Protein AF-A0ABD6HUJ4-F1 (afdb_monomer_lite)

Organism: Serratia marcescens (NCBI:txid615)

Foldseek 3Di:
DDPPDDPPPDPLFKWWWKWFWDFPVDPPDDTDIDIDIDSDPVVVCVVCVVTTDTDTDDIGGPVPCPPPPPPDDDDDPDDPDDPDDD

Structure (mmCIF, N/CA/C/O backbone):
data_AF-A0ABD6HUJ4-F1
#
_entry.id   AF-A0ABD6HUJ4-F1
#
loop_
_atom_site.group_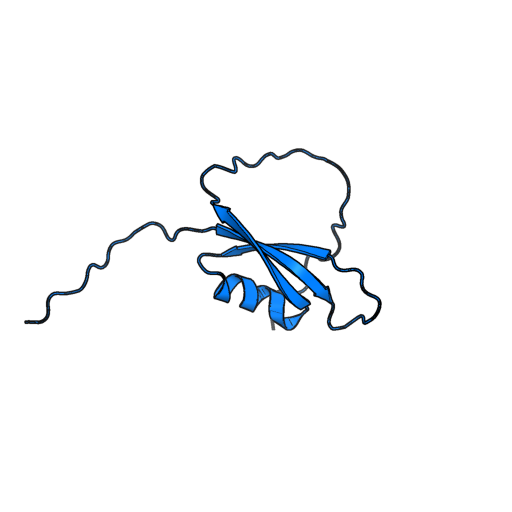PDB
_atom_site.id
_atom_site.type_symbol
_atom_site.label_atom_id
_atom_site.label_alt_id
_atom_site.label_comp_id
_atom_site.label_asym_id
_atom_site.label_entity_id
_atom_site.label_seq_id
_atom_site.pdbx_PDB_ins_code
_atom_site.Cartn_x
_atom_site.Cartn_y
_atom_site.Cartn_z
_atom_site.occupancy
_atom_site.B_iso_or_equiv
_atom_site.auth_seq_id
_atom_site.auth_comp_id
_atom_site.auth_asym_id
_atom_site.auth_atom_id
_atom_site.pdbx_PDB_model_num
ATOM 1 N N . MET A 1 1 ? 40.197 -11.119 -13.414 1.00 40.91 1 MET A N 1
ATOM 2 C CA . MET A 1 1 ? 39.488 -9.962 -13.998 1.00 40.91 1 MET A CA 1
ATOM 3 C C . MET A 1 1 ? 38.003 -10.265 -13.914 1.00 40.91 1 MET A C 1
ATOM 5 O O . MET A 1 1 ? 37.561 -11.175 -14.597 1.00 40.91 1 MET A O 1
ATOM 9 N N . ALA A 1 2 ? 37.268 -9.633 -13.000 1.00 43.75 2 ALA A N 1
ATOM 10 C CA . ALA A 1 2 ? 35.818 -9.796 -12.925 1.00 43.75 2 ALA A CA 1
ATOM 11 C C . ALA A 1 2 ? 35.195 -8.719 -13.816 1.00 43.75 2 ALA A C 1
ATOM 13 O O . ALA A 1 2 ? 35.432 -7.534 -13.589 1.00 43.75 2 ALA A O 1
ATOM 14 N N . CYS A 1 3 ? 34.494 -9.134 -14.871 1.00 48.53 3 CYS A N 1
ATOM 15 C CA . CYS A 1 3 ? 33.774 -8.225 -15.751 1.00 48.53 3 CYS A CA 1
ATOM 16 C C . CYS A 1 3 ? 32.743 -7.453 -14.926 1.00 48.53 3 CYS A C 1
ATOM 18 O O . CYS A 1 3 ? 31.885 -8.053 -14.281 1.00 48.53 3 CYS A O 1
ATOM 20 N N . SER A 1 4 ? 32.864 -6.129 -14.933 1.00 59.88 4 SER A N 1
ATOM 21 C CA . SER A 1 4 ? 31.911 -5.208 -14.332 1.00 59.88 4 SER A CA 1
ATOM 22 C C . SER A 1 4 ? 30.534 -5.470 -14.928 1.00 59.88 4 SER A C 1
ATOM 24 O O . SER A 1 4 ? 30.324 -5.249 -16.118 1.00 59.88 4 SER A O 1
ATOM 26 N N . HIS A 1 5 ? 29.615 -5.987 -14.115 1.00 57.09 5 HIS A N 1
ATOM 27 C CA . HIS A 1 5 ? 28.221 -6.117 -14.502 1.00 57.09 5 HIS A CA 1
ATOM 28 C C . HIS A 1 5 ? 27.669 -4.722 -14.786 1.00 57.09 5 HIS A C 1
ATOM 30 O O . HIS A 1 5 ? 27.620 -3.879 -13.895 1.00 57.09 5 HIS A O 1
ATOM 36 N N . ASP A 1 6 ? 27.338 -4.505 -16.054 1.00 50.09 6 ASP A N 1
ATOM 37 C CA . ASP A 1 6 ? 26.560 -3.418 -16.634 1.00 50.09 6 ASP A CA 1
ATOM 38 C C . ASP A 1 6 ? 25.953 -2.430 -15.622 1.00 50.09 6 ASP A C 1
ATOM 40 O O . ASP A 1 6 ? 24.869 -2.649 -15.079 1.00 50.09 6 ASP A O 1
ATOM 44 N N . THR A 1 7 ? 26.586 -1.265 -15.454 1.00 52.00 7 THR A N 1
ATOM 45 C CA . THR A 1 7 ? 25.918 -0.063 -14.930 1.00 52.00 7 THR A CA 1
ATOM 46 C C . THR A 1 7 ? 25.001 0.490 -16.021 1.00 52.00 7 THR A C 1
ATOM 48 O O . THR A 1 7 ? 25.188 1.599 -16.519 1.00 52.00 7 THR A O 1
ATOM 51 N N . GLN A 1 8 ? 24.042 -0.312 -16.489 1.00 46.81 8 GLN A N 1
ATOM 52 C CA . GLN A 1 8 ? 23.084 0.159 -17.471 1.00 46.81 8 GLN A CA 1
ATOM 53 C C . GLN A 1 8 ? 22.126 1.116 -16.761 1.00 46.81 8 GLN A C 1
ATOM 55 O O . GLN A 1 8 ? 21.250 0.687 -16.011 1.00 46.81 8 GLN A O 1
ATOM 60 N N . THR A 1 9 ? 22.284 2.410 -17.035 1.00 48.75 9 THR A N 1
ATOM 61 C CA . THR A 1 9 ? 21.321 3.495 -16.798 1.00 48.75 9 THR A CA 1
ATOM 62 C C . THR A 1 9 ? 20.037 3.211 -17.584 1.00 48.75 9 THR A C 1
ATOM 64 O O . THR A 1 9 ? 19.681 3.895 -18.541 1.00 48.75 9 THR A O 1
ATOM 67 N N . ARG A 1 10 ? 19.317 2.143 -17.231 1.00 53.88 10 ARG A N 1
ATOM 68 C CA . ARG A 1 10 ? 17.903 2.050 -17.580 1.00 53.88 10 ARG A CA 1
ATOM 69 C C . ARG A 1 10 ? 17.213 3.148 -16.774 1.00 53.88 10 ARG A C 1
ATOM 71 O O . ARG A 1 10 ? 17.478 3.225 -15.576 1.00 53.88 10 ARG A O 1
ATOM 78 N N . PRO A 1 11 ? 16.358 3.985 -17.389 1.00 57.56 11 PRO A N 1
ATOM 79 C CA . PRO A 1 11 ? 15.521 4.886 -16.611 1.00 57.56 11 PRO A CA 1
ATOM 80 C C . PRO A 1 11 ? 14.816 4.036 -15.556 1.00 57.56 11 PRO A C 1
ATOM 82 O O . PRO A 1 11 ? 14.259 2.983 -15.897 1.00 57.56 11 PRO A O 1
ATOM 85 N N . GLU A 1 12 ? 14.931 4.429 -14.288 1.00 67.06 12 GLU A N 1
ATOM 86 C CA . GLU A 1 12 ? 14.268 3.732 -13.193 1.00 67.06 12 GLU A CA 1
ATOM 87 C C . GLU A 1 12 ? 12.786 3.652 -13.553 1.00 67.06 12 GLU A C 1
ATOM 89 O O . GLU A 1 12 ? 12.098 4.667 -13.657 1.00 67.06 12 GLU A O 1
ATOM 94 N N . LYS A 1 13 ? 12.312 2.446 -13.886 1.00 75.81 13 LYS A N 1
ATOM 95 C CA . LYS A 1 13 ? 10.933 2.255 -14.324 1.00 75.81 13 LYS A CA 1
ATOM 96 C C . LYS A 1 13 ? 10.043 2.533 -13.127 1.00 75.81 13 LYS A C 1
ATOM 98 O O . LYS A 1 13 ? 9.935 1.696 -12.234 1.00 75.81 13 LYS A O 1
ATOM 103 N N . THR A 1 14 ? 9.420 3.698 -13.120 1.00 83.12 14 THR A N 1
ATOM 104 C CA . THR A 1 14 ? 8.434 4.068 -12.120 1.00 83.12 14 THR A CA 1
ATOM 105 C C . THR A 1 14 ? 7.087 3.453 -12.486 1.00 83.12 14 THR A C 1
ATOM 107 O O . THR A 1 14 ? 6.670 3.413 -13.649 1.00 83.12 14 THR A O 1
ATOM 110 N N . TYR A 1 15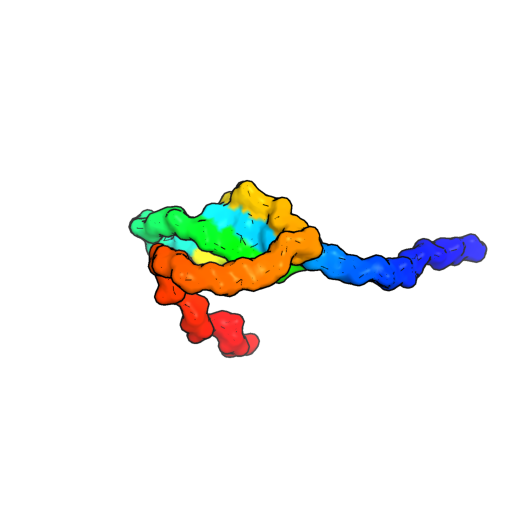 ? 6.399 2.941 -11.472 1.00 89.31 15 TYR A N 1
ATOM 111 C CA . TYR A 1 15 ? 5.059 2.384 -11.590 1.00 89.31 15 TYR A CA 1
ATOM 112 C C . TYR A 1 15 ? 4.141 3.077 -10.593 1.00 89.31 15 TYR A C 1
ATOM 114 O O . TYR A 1 15 ? 4.576 3.487 -9.516 1.00 89.31 15 TYR A O 1
ATOM 122 N N . LEU A 1 16 ? 2.857 3.142 -10.931 1.00 91.88 16 LEU A N 1
ATOM 123 C CA . LEU A 1 16 ? 1.819 3.508 -9.984 1.00 91.88 16 LEU A CA 1
ATOM 124 C C . LEU A 1 16 ? 1.332 2.230 -9.293 1.00 91.88 16 LEU A C 1
ATOM 126 O O . LEU A 1 16 ? 0.719 1.351 -9.908 1.00 91.88 16 LEU A O 1
ATOM 130 N N . TRP A 1 17 ? 1.638 2.117 -8.010 1.00 92.25 17 TRP A N 1
ATOM 131 C CA . TRP A 1 17 ? 1.240 1.005 -7.159 1.00 92.25 17 TRP A CA 1
ATOM 132 C C . TRP A 1 17 ? -0.058 1.347 -6.461 1.00 92.25 17 TRP A C 1
ATOM 134 O O . TRP A 1 17 ? -0.137 2.352 -5.758 1.00 92.25 17 TRP A O 1
ATOM 144 N N . ARG A 1 18 ? -1.071 0.503 -6.642 1.00 94.75 18 ARG A N 1
ATOM 145 C CA . ARG A 1 18 ? -2.386 0.691 -6.039 1.00 94.75 18 ARG A CA 1
ATOM 146 C C . ARG A 1 18 ? -2.608 -0.328 -4.936 1.00 94.75 18 ARG A C 1
ATOM 148 O O . ARG A 1 18 ? -2.378 -1.520 -5.142 1.00 94.75 18 ARG A O 1
ATOM 155 N N . PHE A 1 19 ? -3.103 0.134 -3.799 1.00 94.12 19 PHE A N 1
ATOM 156 C CA . PHE A 1 19 ? -3.418 -0.677 -2.632 1.00 94.12 19 PHE A CA 1
ATOM 157 C C . PHE A 1 19 ? -4.860 -0.438 -2.201 1.00 94.12 19 PHE A C 1
ATOM 159 O O . PHE A 1 19 ? -5.377 0.675 -2.313 1.00 94.12 19 PHE A O 1
ATOM 166 N N . ILE A 1 20 ? -5.489 -1.485 -1.679 1.00 95.31 20 ILE A N 1
ATOM 167 C CA . ILE A 1 20 ? -6.582 -1.318 -0.726 1.00 95.31 20 ILE A CA 1
ATOM 168 C C . ILE A 1 20 ? -5.935 -1.164 0.647 1.00 95.31 20 ILE A C 1
ATOM 170 O O . ILE A 1 20 ? -5.094 -1.979 1.037 1.00 95.31 20 ILE A O 1
ATOM 174 N N . ALA A 1 21 ? -6.285 -0.091 1.334 1.00 93.69 21 ALA A N 1
ATOM 175 C CA . ALA A 1 21 ? -5.705 0.322 2.592 1.00 93.69 21 ALA A CA 1
ATOM 176 C C . ALA A 1 21 ? -6.795 0.388 3.664 1.00 93.69 21 ALA A C 1
ATOM 178 O O . ALA A 1 21 ? -7.898 0.864 3.414 1.00 93.69 21 ALA A O 1
ATOM 179 N N . LEU A 1 22 ? -6.471 -0.104 4.852 1.00 92.94 22 LEU A N 1
ATOM 180 C CA . LEU A 1 22 ? -7.290 0.011 6.056 1.00 92.94 22 LEU A CA 1
ATOM 181 C C . LEU A 1 22 ? -6.498 0.792 7.093 1.00 92.94 22 LEU A C 1
ATOM 183 O O . LEU A 1 22 ? -5.321 0.493 7.306 1.00 92.94 22 LEU A O 1
ATOM 187 N N . GLU A 1 23 ? -7.099 1.800 7.710 1.00 90.38 23 GLU A N 1
ATOM 188 C CA . GLU A 1 23 ? -6.387 2.645 8.663 1.00 90.38 23 GLU A CA 1
ATOM 189 C C . GLU A 1 23 ? -6.140 1.883 9.968 1.00 90.38 23 GLU A C 1
ATOM 191 O O . GLU A 1 23 ? -7.041 1.262 10.526 1.00 90.38 23 GLU A O 1
ATOM 196 N N . ARG A 1 24 ? -4.898 1.904 10.467 1.00 88.06 24 ARG A N 1
ATOM 197 C CA . ARG A 1 24 ? -4.550 1.192 11.711 1.00 88.06 24 ARG A CA 1
ATOM 198 C C . ARG A 1 24 ? -5.124 1.866 12.951 1.00 88.06 24 ARG A C 1
ATOM 200 O O . ARG A 1 24 ? -5.385 1.197 13.945 1.00 88.06 24 ARG A O 1
ATOM 207 N N . SER A 1 25 ? -5.256 3.186 12.894 1.00 88.44 25 SER A N 1
ATOM 208 C CA . SER A 1 25 ? -5.698 4.017 14.011 1.00 88.44 25 SER A CA 1
ATOM 209 C C . SER A 1 25 ? -7.208 3.948 14.229 1.00 88.44 25 SER A C 1
ATOM 211 O O . SER A 1 25 ? -7.663 4.138 15.354 1.00 88.44 25 SER A O 1
ATOM 213 N N . ASP A 1 26 ? -7.980 3.657 13.178 1.00 87.75 26 ASP A N 1
ATOM 214 C CA . ASP A 1 26 ? -9.438 3.604 13.228 1.00 87.75 26 ASP A CA 1
ATOM 215 C C . ASP A 1 26 ? -9.966 2.228 12.803 1.00 87.75 26 ASP A C 1
ATOM 217 O O . ASP A 1 26 ? -10.002 1.865 11.627 1.00 87.75 26 ASP A O 1
ATOM 221 N N . LEU A 1 27 ? -10.439 1.476 13.796 1.00 81.38 27 LEU A N 1
ATOM 222 C CA . LEU A 1 27 ? -11.024 0.142 13.638 1.00 81.38 27 LEU A CA 1
ATOM 223 C C . LEU A 1 27 ? -12.365 0.146 12.890 1.00 81.38 27 LEU A C 1
ATOM 225 O O . LEU A 1 27 ? -12.819 -0.917 12.468 1.00 81.38 27 LEU A O 1
ATOM 229 N N . LYS A 1 28 ? -13.017 1.306 12.753 1.00 87.44 28 LYS A N 1
ATOM 230 C CA . LYS A 1 28 ? -14.256 1.468 11.980 1.00 87.44 28 LYS A CA 1
ATOM 231 C C . LYS A 1 28 ? -14.012 2.117 10.619 1.00 87.44 28 LYS A C 1
ATOM 233 O O . LYS A 1 28 ? -14.984 2.398 9.919 1.00 87.44 28 LYS A O 1
ATOM 238 N N . SER A 1 29 ? -12.750 2.338 10.245 1.00 86.94 29 SER A N 1
ATOM 239 C CA . SER A 1 29 ? -12.421 2.919 8.949 1.00 86.94 29 SER A CA 1
ATOM 240 C C . SER A 1 29 ? -12.874 2.006 7.815 1.00 86.94 29 SER A C 1
ATOM 242 O O . SER A 1 29 ? -12.683 0.786 7.826 1.00 86.94 29 SER A O 1
ATOM 244 N N . GLU A 1 30 ? -13.496 2.615 6.813 1.00 89.44 30 GLU A N 1
ATOM 245 C CA . GLU A 1 30 ? -13.822 1.917 5.580 1.00 89.44 30 GLU A CA 1
ATOM 246 C C . GLU A 1 30 ? -12.534 1.666 4.780 1.00 89.44 30 GLU A C 1
ATOM 248 O O . GLU A 1 30 ? -11.661 2.541 4.732 1.00 89.44 30 GLU A O 1
ATOM 253 N N . PRO A 1 31 ? -12.400 0.501 4.118 1.00 89.69 31 PRO A N 1
ATOM 254 C CA . PRO A 1 31 ? -11.284 0.264 3.218 1.00 89.69 31 PRO A CA 1
ATOM 255 C C . PRO A 1 31 ? -11.238 1.344 2.136 1.00 89.69 31 PRO A C 1
ATOM 257 O O . PRO A 1 31 ? -12.205 1.545 1.402 1.00 89.69 31 PRO A O 1
ATOM 260 N N . CYS A 1 32 ? -10.096 2.006 2.000 1.00 88.00 32 CYS A N 1
ATOM 261 C CA . CYS A 1 32 ? -9.879 3.037 0.997 1.00 88.00 32 CYS A CA 1
ATOM 262 C C . CYS A 1 32 ? -8.878 2.566 -0.058 1.00 88.00 32 CYS A C 1
ATOM 264 O O . CYS A 1 32 ? -8.154 1.582 0.115 1.00 88.00 32 CYS A O 1
ATOM 266 N N . ARG A 1 33 ? -8.846 3.250 -1.202 1.00 92.75 33 ARG A N 1
ATOM 267 C CA . ARG A 1 33 ? -7.944 2.904 -2.301 1.00 92.75 33 ARG A CA 1
ATOM 268 C C . ARG A 1 33 ? -6.854 3.958 -2.430 1.00 92.75 33 ARG A C 1
ATOM 270 O O . ARG A 1 33 ? -7.134 5.088 -2.812 1.00 92.75 33 ARG A O 1
ATOM 277 N N . LEU A 1 34 ? -5.611 3.561 -2.182 1.00 92.00 34 LEU A N 1
ATOM 278 C CA . LEU A 1 34 ? -4.444 4.441 -2.248 1.00 92.00 34 LEU A CA 1
ATOM 279 C C . LEU A 1 34 ? -3.573 4.089 -3.449 1.00 92.00 34 LEU A C 1
ATOM 281 O O . LEU A 1 34 ? -3.429 2.917 -3.794 1.00 92.00 34 LEU A O 1
ATOM 285 N N . SER A 1 35 ? -2.981 5.103 -4.069 1.00 90.81 35 SER A N 1
ATOM 286 C CA . SER A 1 35 ? -2.018 4.943 -5.155 1.00 90.81 35 SER A CA 1
ATOM 287 C C . SER A 1 35 ? -0.734 5.686 -4.808 1.00 90.81 35 SER A C 1
ATOM 289 O O . SER A 1 35 ? -0.797 6.803 -4.303 1.00 90.81 35 SER A O 1
ATOM 291 N N . VAL A 1 36 ? 0.420 5.089 -5.089 1.00 91.00 36 VAL A N 1
ATOM 292 C CA . VAL A 1 36 ? 1.729 5.714 -4.871 1.00 91.00 36 VAL A CA 1
ATOM 293 C C . VAL A 1 36 ? 2.667 5.378 -6.019 1.00 91.00 36 VAL A C 1
ATOM 295 O O . VAL A 1 36 ? 2.673 4.259 -6.532 1.00 91.00 36 VAL A O 1
ATOM 298 N N . GLU A 1 37 ? 3.453 6.357 -6.439 1.00 91.25 37 GLU A N 1
ATOM 299 C CA . GLU A 1 37 ? 4.480 6.160 -7.452 1.00 91.25 37 GLU A CA 1
ATOM 300 C C . GLU A 1 37 ? 5.750 5.630 -6.789 1.00 91.25 37 GLU A C 1
ATOM 302 O O . GLU A 1 37 ? 6.253 6.215 -5.832 1.00 91.25 37 GLU A O 1
ATOM 307 N N . ALA A 1 38 ? 6.256 4.500 -7.274 1.00 89.19 38 ALA A N 1
ATOM 308 C CA . ALA A 1 38 ? 7.522 3.943 -6.812 1.00 89.19 38 ALA A CA 1
ATOM 309 C C . ALA A 1 38 ? 8.142 3.040 -7.879 1.00 89.19 38 ALA A C 1
ATOM 311 O O . ALA A 1 38 ? 7.437 2.457 -8.713 1.00 89.19 38 ALA A O 1
ATOM 312 N N . ALA A 1 39 ? 9.460 2.865 -7.824 1.00 89.00 39 ALA A N 1
ATOM 313 C CA . ALA A 1 39 ? 10.148 1.909 -8.686 1.00 89.00 39 ALA A CA 1
ATOM 314 C C . ALA A 1 39 ? 9.791 0.463 -8.301 1.00 89.00 39 ALA A C 1
ATOM 316 O O . ALA A 1 39 ? 9.622 -0.402 -9.165 1.00 89.00 39 ALA A O 1
ATOM 317 N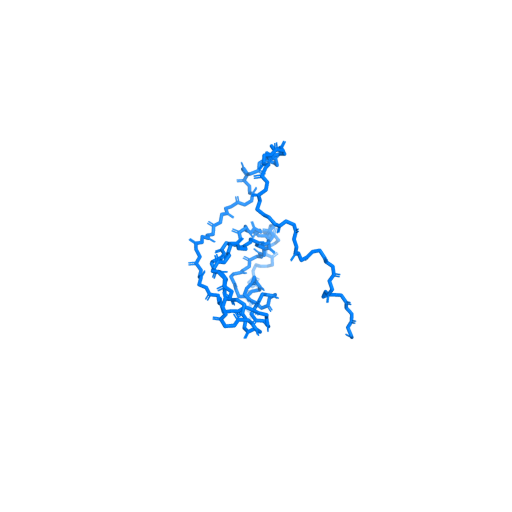 N . THR A 1 40 ? 9.602 0.202 -7.004 1.00 90.38 40 THR A N 1
ATOM 318 C CA . THR A 1 40 ? 9.285 -1.133 -6.484 1.00 90.38 40 THR A CA 1
ATOM 319 C C . THR A 1 40 ? 8.066 -1.152 -5.562 1.00 90.38 40 THR A C 1
ATOM 321 O O . THR A 1 40 ? 7.739 -0.174 -4.891 1.00 90.38 40 THR A O 1
ATOM 324 N N . GLU A 1 41 ? 7.421 -2.318 -5.456 1.00 92.62 41 GLU A N 1
ATOM 325 C CA . GLU A 1 41 ? 6.314 -2.543 -4.515 1.00 92.62 41 GLU A CA 1
ATOM 326 C C . GLU A 1 41 ? 6.752 -2.293 -3.069 1.00 92.62 41 GLU A C 1
ATOM 328 O O . GLU A 1 41 ? 5.992 -1.805 -2.237 1.00 92.62 41 GLU A O 1
ATOM 333 N N . ARG A 1 42 ? 8.000 -2.656 -2.757 1.00 93.06 42 ARG A N 1
ATOM 334 C CA . ARG A 1 42 ? 8.545 -2.584 -1.405 1.00 93.06 42 ARG A CA 1
ATOM 335 C C . ARG A 1 42 ? 8.699 -1.141 -0.943 1.00 93.06 42 ARG A C 1
ATOM 337 O O . ARG A 1 42 ? 8.389 -0.846 0.209 1.00 93.06 42 ARG A O 1
ATOM 344 N N . GLU A 1 43 ? 9.157 -0.258 -1.822 1.00 91.62 43 GLU A N 1
ATOM 345 C CA . GLU A 1 43 ? 9.229 1.183 -1.556 1.00 91.62 43 GLU A CA 1
ATOM 346 C C . GLU A 1 43 ? 7.833 1.776 -1.398 1.00 91.62 43 GLU A C 1
ATOM 348 O O . GLU A 1 43 ? 7.563 2.425 -0.390 1.00 91.62 43 GLU A O 1
ATOM 353 N N . ALA A 1 44 ? 6.923 1.456 -2.322 1.00 92.44 44 ALA A N 1
ATOM 354 C CA . ALA A 1 44 ? 5.523 1.860 -2.239 1.00 92.44 44 ALA A CA 1
ATOM 355 C C . ALA A 1 44 ? 4.881 1.451 -0.902 1.00 92.44 44 ALA A C 1
ATOM 357 O O . ALA A 1 44 ? 4.256 2.259 -0.213 1.00 92.44 44 ALA A O 1
ATOM 358 N N . ARG A 1 45 ? 5.098 0.200 -0.482 1.00 94.81 45 ARG A N 1
ATOM 359 C CA . ARG A 1 45 ? 4.617 -0.314 0.801 1.00 94.81 45 ARG A CA 1
ATOM 360 C C . ARG A 1 45 ? 5.284 0.389 1.978 1.00 94.81 45 ARG A C 1
ATOM 362 O O . ARG A 1 45 ? 4.596 0.677 2.947 1.00 94.81 45 ARG A O 1
ATOM 369 N N . ARG A 1 46 ? 6.587 0.677 1.923 1.00 93.94 46 ARG A N 1
ATOM 370 C CA . ARG A 1 46 ? 7.309 1.364 3.010 1.00 93.94 46 ARG A CA 1
ATOM 371 C C . ARG A 1 46 ? 6.728 2.751 3.300 1.00 93.94 46 ARG A C 1
ATOM 373 O O . ARG A 1 46 ? 6.695 3.131 4.464 1.00 93.94 46 ARG A O 1
ATOM 380 N N . ILE A 1 47 ? 6.251 3.459 2.278 1.00 91.62 47 ILE A N 1
ATOM 381 C CA . ILE A 1 47 ? 5.622 4.781 2.425 1.00 91.62 47 ILE A CA 1
ATOM 382 C C . ILE A 1 47 ? 4.290 4.680 3.188 1.00 91.62 47 ILE A C 1
ATOM 384 O O . ILE A 1 47 ? 4.017 5.491 4.067 1.00 91.62 47 ILE A O 1
ATOM 388 N N . LEU A 1 48 ? 3.467 3.673 2.878 1.00 91.69 48 LEU A N 1
ATOM 389 C CA . LEU A 1 48 ? 2.084 3.581 3.369 1.00 91.69 48 LEU A CA 1
ATOM 390 C C . LEU A 1 48 ? 1.905 2.678 4.609 1.00 91.69 48 LEU A C 1
ATOM 392 O O . LEU A 1 48 ? 0.977 2.871 5.394 1.00 91.69 48 LEU A O 1
ATOM 396 N N . ALA A 1 49 ? 2.781 1.688 4.808 1.00 92.38 49 ALA A N 1
ATOM 397 C CA . ALA A 1 49 ? 2.682 0.694 5.882 1.00 92.38 49 ALA A CA 1
ATOM 398 C C . ALA A 1 49 ? 2.716 1.247 7.321 1.00 92.38 49 ALA A C 1
ATOM 400 O O . ALA A 1 49 ? 2.154 0.575 8.192 1.00 92.38 49 ALA A O 1
ATOM 401 N N . PRO A 1 50 ? 3.337 2.411 7.617 1.00 92.75 50 PRO A N 1
ATOM 402 C CA . PRO A 1 50 ? 3.260 2.996 8.954 1.00 92.75 50 PRO A CA 1
ATOM 403 C C . PRO A 1 50 ? 1.826 3.332 9.383 1.00 92.75 50 PRO A C 1
ATOM 405 O O . PRO A 1 50 ? 1.508 3.236 10.565 1.00 92.75 50 PRO A O 1
ATOM 408 N N . TYR A 1 51 ? 0.956 3.679 8.432 1.00 90.94 51 TYR A N 1
ATOM 409 C CA . TYR A 1 51 ? -0.380 4.220 8.709 1.00 90.94 51 TYR A CA 1
ATOM 410 C C . TYR A 1 51 ? -1.494 3.217 8.410 1.00 90.94 51 TYR A C 1
ATOM 412 O O . TYR A 1 51 ? -2.519 3.187 9.091 1.00 90.94 51 TYR A O 1
ATOM 420 N N . PHE A 1 52 ? -1.267 2.347 7.426 1.00 92.88 52 PHE A N 1
ATOM 421 C CA . PHE A 1 52 ? -2.295 1.461 6.901 1.00 92.88 52 PHE A CA 1
ATOM 422 C C . PHE A 1 52 ? -1.903 -0.017 6.982 1.00 92.88 52 PHE A C 1
ATOM 424 O O . PHE A 1 52 ? -0.729 -0.407 6.990 1.00 92.88 52 PHE A O 1
ATOM 431 N N . ILE A 1 53 ? -2.916 -0.872 7.029 1.00 93.19 53 ILE A N 1
ATOM 432 C CA . ILE A 1 53 ? -2.824 -2.276 6.639 1.00 93.19 53 ILE A CA 1
ATOM 433 C C . ILE A 1 53 ? -3.096 -2.321 5.137 1.00 93.19 53 ILE A C 1
ATOM 435 O O . ILE A 1 53 ? -4.099 -1.788 4.673 1.00 93.19 53 ILE A O 1
ATOM 439 N N . LEU A 1 54 ? -2.181 -2.914 4.372 1.00 94.75 54 LEU A N 1
ATOM 440 C CA . LEU A 1 54 ? -2.173 -2.811 2.914 1.00 94.75 54 LEU A CA 1
ATOM 441 C C . LEU A 1 54 ? -2.381 -4.170 2.261 1.00 94.75 54 LEU A C 1
ATOM 443 O O . LEU A 1 54 ? -1.655 -5.120 2.555 1.00 94.75 54 LEU A O 1
ATOM 447 N N . SER A 1 55 ? -3.298 -4.214 1.299 1.00 94.38 55 SER A N 1
ATOM 448 C CA . SER A 1 55 ? -3.441 -5.302 0.337 1.00 94.38 55 SER A CA 1
ATOM 449 C C . SER A 1 55 ? -3.144 -4.768 -1.062 1.00 94.38 55 SER A C 1
ATOM 451 O O . SER A 1 55 ? -3.723 -3.767 -1.490 1.00 94.38 55 SER A O 1
ATOM 453 N N . LEU A 1 56 ? -2.191 -5.387 -1.764 1.00 94.38 56 LEU A N 1
ATOM 454 C CA . LEU A 1 56 ? -1.806 -4.962 -3.110 1.00 94.38 56 LEU A CA 1
ATOM 455 C C . LEU A 1 56 ? -2.974 -5.189 -4.077 1.00 94.38 56 LEU A C 1
ATOM 457 O O . LEU A 1 56 ? -3.475 -6.304 -4.188 1.00 94.38 56 LEU A O 1
ATOM 461 N N . ALA A 1 57 ? -3.375 -4.139 -4.792 1.00 93.69 57 ALA A N 1
ATOM 462 C CA . ALA A 1 57 ? -4.489 -4.182 -5.734 1.00 93.69 57 ALA A CA 1
ATOM 463 C C . ALA A 1 57 ? -4.023 -4.161 -7.197 1.00 93.69 57 ALA A C 1
ATOM 465 O O . ALA A 1 57 ? -4.588 -4.873 -8.022 1.00 93.69 57 ALA A O 1
ATOM 466 N N . ALA A 1 58 ? -3.011 -3.352 -7.539 1.00 92.75 58 ALA A N 1
ATOM 467 C CA . ALA A 1 58 ? -2.503 -3.275 -8.911 1.00 92.75 58 ALA A CA 1
ATOM 468 C C . ALA A 1 58 ? -1.086 -2.686 -9.009 1.00 92.75 58 ALA A C 1
ATOM 470 O O . ALA A 1 58 ? -0.666 -1.892 -8.165 1.00 92.75 58 ALA A O 1
ATOM 471 N N . ARG A 1 59 ? -0.395 -3.014 -10.108 1.00 92.88 59 ARG A N 1
ATOM 472 C CA . ARG A 1 59 ? 0.803 -2.317 -10.598 1.00 92.88 59 ARG A CA 1
ATOM 473 C C . ARG A 1 59 ? 0.515 -1.774 -11.991 1.00 92.88 59 ARG A C 1
ATOM 475 O O . ARG A 1 59 ? 0.320 -2.558 -12.918 1.00 92.88 59 ARG A O 1
ATOM 482 N N . LEU A 1 60 ? 0.516 -0.456 -12.138 1.00 90.06 60 LEU A N 1
ATOM 483 C CA . LEU A 1 60 ? 0.210 0.219 -13.395 1.00 90.06 60 LEU A CA 1
ATOM 484 C C . LEU A 1 60 ? 1.485 0.863 -13.965 1.00 90.06 60 LEU A C 1
ATOM 486 O O . LEU A 1 60 ? 2.211 1.524 -13.217 1.00 90.06 60 LEU A O 1
ATOM 490 N N . PRO A 1 61 ? 1.803 0.669 -15.257 1.00 87.06 61 PRO A N 1
ATOM 491 C CA . PRO A 1 61 ? 2.913 1.373 -15.891 1.00 87.06 61 PRO A CA 1
ATOM 492 C C . PRO A 1 61 ? 2.584 2.866 -15.997 1.00 87.06 61 PRO A C 1
ATOM 494 O O . P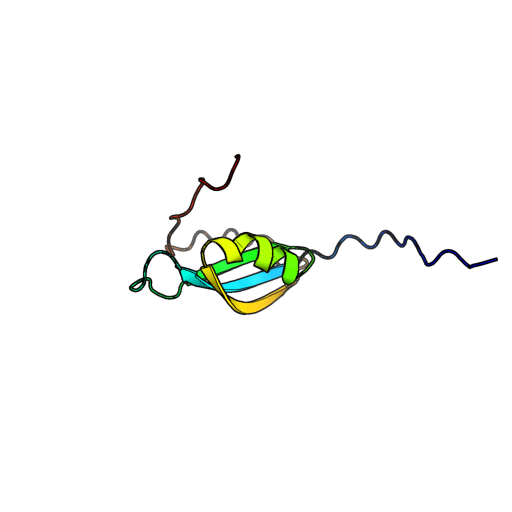RO A 1 61 ? 1.515 3.223 -16.481 1.00 87.06 61 PRO A O 1
ATOM 497 N N . LEU A 1 62 ? 3.497 3.742 -15.565 1.00 77.56 62 LEU A N 1
ATOM 498 C CA . LEU A 1 62 ? 3.314 5.195 -15.711 1.00 77.56 62 LEU A CA 1
ATOM 499 C C . LEU A 1 62 ? 3.509 5.664 -17.165 1.00 77.56 62 LEU A C 1
ATOM 501 O O . LEU A 1 62 ? 2.939 6.672 -17.574 1.00 77.56 62 LEU A O 1
ATOM 505 N N . GLN A 1 63 ? 4.253 4.906 -17.978 1.00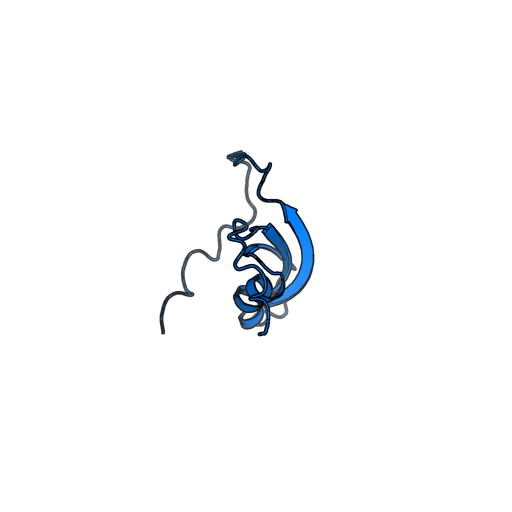 67.19 63 GLN A N 1
ATOM 506 C CA . GLN A 1 63 ? 4.392 5.148 -19.417 1.00 67.19 63 GLN A CA 1
ATOM 507 C C . GLN A 1 63 ? 3.090 4.772 -20.142 1.00 67.19 63 GLN A C 1
ATOM 509 O O . GLN A 1 63 ? 2.865 3.605 -20.452 1.00 67.19 63 GLN A O 1
ATOM 514 N N . GLY A 1 64 ? 2.227 5.760 -20.374 1.00 54.31 64 GLY A N 1
ATOM 515 C CA . GLY A 1 64 ? 0.931 5.601 -21.048 1.00 54.31 64 GLY A CA 1
ATOM 516 C C . GLY A 1 64 ? -0.246 6.174 -20.261 1.00 54.31 64 GLY A C 1
ATOM 517 O O . GLY A 1 64 ? -1.325 6.344 -20.819 1.00 54.31 64 GLY A O 1
ATOM 518 N N . ILE A 1 65 ? -0.033 6.538 -18.994 1.00 51.34 65 ILE A N 1
ATOM 519 C CA . ILE A 1 65 ? -0.963 7.380 -18.247 1.00 51.34 65 ILE A CA 1
ATOM 520 C C . ILE A 1 65 ? -0.529 8.818 -18.531 1.00 51.34 65 ILE A C 1
ATOM 522 O O . ILE A 1 65 ? 0.075 9.487 -17.692 1.00 51.34 65 ILE A O 1
ATOM 526 N N . GLU A 1 66 ? -0.790 9.294 -19.755 1.00 50.03 66 GLU A N 1
ATOM 527 C CA . GLU A 1 66 ? -0.968 10.734 -19.932 1.00 50.03 66 GLU A CA 1
ATOM 528 C C . GLU A 1 66 ? -1.908 11.162 -18.819 1.00 50.03 66 GLU A C 1
ATOM 530 O O . GLU A 1 66 ? -2.913 10.493 -18.578 1.00 50.03 66 GLU A O 1
ATOM 535 N N . LYS A 1 67 ? -1.507 12.176 -18.055 1.00 45.31 67 LYS A N 1
ATOM 536 C CA . LYS A 1 67 ? -2.281 12.700 -16.939 1.00 45.31 67 LYS A CA 1
ATOM 537 C C . LYS A 1 67 ? -3.652 13.049 -17.494 1.00 45.31 67 LYS A C 1
ATOM 539 O O . LYS A 1 67 ? -3.845 14.140 -18.018 1.00 45.31 67 LYS A O 1
ATOM 544 N N . ILE A 1 68 ? -4.597 12.121 -17.401 1.00 43.91 68 ILE A N 1
ATOM 545 C CA . ILE A 1 68 ? -5.997 12.410 -17.603 1.00 43.91 68 ILE A CA 1
ATOM 546 C C . ILE A 1 68 ? -6.330 13.221 -16.359 1.00 43.91 68 ILE A C 1
ATOM 548 O O . ILE A 1 68 ? -6.751 12.705 -15.326 1.00 43.91 68 ILE A O 1
ATOM 552 N N . SER A 1 69 ? -6.038 14.515 -16.434 1.00 48.78 69 SER A N 1
ATOM 553 C CA . SER A 1 69 ? -6.643 15.542 -15.617 1.00 48.78 69 SER A CA 1
ATOM 554 C C . SER A 1 69 ? -8.119 15.578 -16.004 1.00 48.78 69 SER A C 1
ATOM 556 O O . SER A 1 69 ? -8.576 16.513 -16.653 1.00 48.78 69 SER A O 1
ATOM 558 N N . THR A 1 70 ? -8.865 14.521 -15.687 1.00 40.75 70 THR A N 1
ATOM 559 C CA . THR A 1 70 ? -10.318 14.592 -15.633 1.00 40.75 70 THR A CA 1
ATOM 560 C C . THR A 1 70 ? -10.670 15.053 -14.228 1.00 40.75 70 THR A C 1
ATOM 562 O O . THR A 1 70 ? -10.443 14.307 -13.271 1.00 40.75 70 THR A O 1
ATOM 565 N N . PRO A 1 71 ? -11.205 16.274 -14.073 1.00 46.97 71 PRO A N 1
ATOM 566 C CA . PRO A 1 71 ? -11.823 16.696 -12.833 1.00 46.97 71 PRO A CA 1
ATOM 567 C C . PRO A 1 71 ? -13.136 15.921 -12.697 1.00 46.97 71 PRO A C 1
ATOM 569 O O . PRO A 1 71 ? -14.176 16.350 -13.182 1.00 46.97 71 PRO A O 1
ATOM 572 N N . SER A 1 72 ? -13.097 14.742 -12.085 1.00 39.91 72 SER A N 1
ATOM 573 C CA . SER A 1 72 ? -14.316 14.018 -11.733 1.00 39.91 72 SER A CA 1
ATOM 574 C C . SER A 1 72 ? -14.246 13.563 -10.283 1.00 39.91 72 SER A C 1
ATOM 576 O O . SER A 1 72 ? -13.756 12.486 -9.964 1.00 39.91 72 SER A O 1
ATOM 578 N N . THR A 1 73 ? -14.746 14.460 -9.436 1.00 37.91 73 THR A N 1
ATOM 579 C CA . THR A 1 73 ? -15.782 14.152 -8.447 1.00 37.91 73 THR A CA 1
ATOM 580 C C . THR A 1 73 ? -15.435 13.088 -7.402 1.00 37.91 73 THR A C 1
ATOM 582 O O . THR A 1 73 ? -15.746 11.917 -7.557 1.00 37.91 73 THR A O 1
ATOM 585 N N . ILE A 1 74 ? -14.880 13.585 -6.290 1.00 48.75 74 ILE A N 1
ATOM 586 C CA . ILE A 1 74 ? -15.034 13.093 -4.910 1.00 48.75 74 ILE A CA 1
ATOM 587 C C . ILE A 1 74 ? -14.732 11.599 -4.698 1.00 48.75 74 ILE A C 1
ATOM 589 O O . ILE A 1 74 ? -15.640 10.788 -4.611 1.00 48.75 74 ILE A O 1
ATOM 593 N N . GLU A 1 75 ? -13.474 11.280 -4.387 1.00 39.00 75 GLU A N 1
ATOM 594 C CA . GLU A 1 75 ? -13.176 10.389 -3.257 1.00 39.00 75 GLU A CA 1
ATOM 595 C C . GLU A 1 75 ? -12.045 11.022 -2.438 1.00 39.00 75 GLU A C 1
ATOM 597 O O . GLU A 1 75 ? -10.865 10.901 -2.747 1.00 39.00 75 GLU A O 1
ATOM 602 N N . LYS A 1 76 ? -12.470 11.810 -1.442 1.00 36.94 76 LYS A N 1
ATOM 603 C CA . LYS A 1 76 ? -11.719 12.314 -0.282 1.00 36.94 76 LYS A CA 1
ATOM 604 C C . LYS A 1 76 ? -10.231 12.593 -0.525 1.00 36.94 76 LYS A C 1
ATOM 606 O O . LYS A 1 76 ? -9.339 11.887 -0.063 1.00 36.94 76 LYS A O 1
ATOM 611 N N . THR A 1 77 ? -10.004 13.786 -1.070 1.00 45.03 77 THR A N 1
ATOM 612 C CA . THR A 1 77 ? -8.992 14.690 -0.515 1.00 45.03 77 THR A CA 1
ATOM 613 C C . THR A 1 77 ? -9.244 14.786 0.998 1.00 45.03 77 THR A C 1
ATOM 615 O O . THR A 1 77 ? -10.175 15.439 1.455 1.00 45.03 77 THR A O 1
ATOM 618 N N . SER A 1 78 ? -8.545 13.980 1.789 1.00 38.59 78 SER A N 1
ATOM 619 C CA . SER A 1 78 ? -8.473 14.066 3.256 1.00 38.59 78 SER A CA 1
ATOM 620 C C . SER A 1 78 ? -7.269 13.260 3.735 1.00 38.59 78 SER A C 1
ATOM 622 O O . SER A 1 78 ? -7.385 12.391 4.583 1.00 38.59 78 SER A O 1
ATOM 624 N N . MET A 1 79 ? -6.106 13.515 3.144 1.00 41.81 79 MET A N 1
ATOM 625 C CA . MET A 1 79 ? -4.821 13.385 3.837 1.00 41.81 79 MET A CA 1
ATOM 626 C C . MET A 1 79 ? -3.766 14.192 3.074 1.00 41.81 79 MET A C 1
ATOM 628 O O . MET A 1 79 ? -2.654 13.746 2.804 1.00 41.81 79 MET A O 1
ATOM 632 N N . GLU A 1 80 ? -4.133 15.417 2.693 1.00 35.69 80 GLU A N 1
ATOM 633 C CA . GLU A 1 80 ? -3.120 16.408 2.375 1.00 35.69 80 GLU A CA 1
ATOM 634 C C . GLU A 1 80 ? -2.359 16.725 3.672 1.00 35.69 80 GLU A C 1
ATOM 636 O O . GLU A 1 80 ? -2.922 17.202 4.656 1.00 35.69 80 GLU A O 1
ATOM 641 N N . VAL A 1 81 ? -1.058 16.437 3.629 1.00 40.25 81 VAL A N 1
ATO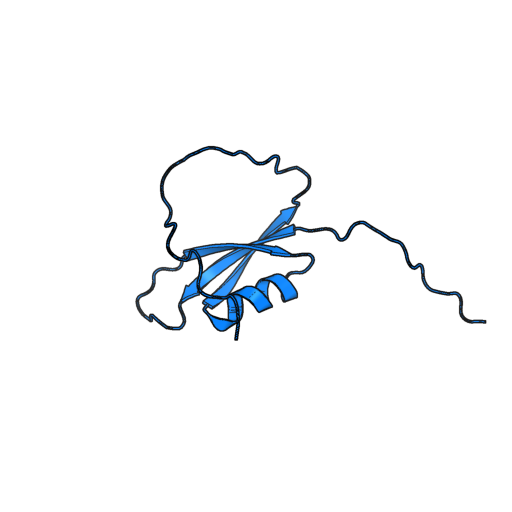M 642 C CA . VAL A 1 81 ? -0.002 17.142 4.361 1.00 40.25 81 VAL A CA 1
ATOM 643 C C . VAL A 1 81 ? 0.017 16.960 5.882 1.00 40.25 81 VAL A C 1
ATOM 645 O O . VAL A 1 81 ? -0.302 17.906 6.584 1.00 40.25 81 VAL A O 1
ATOM 648 N N . ARG A 1 82 ? 0.510 15.822 6.411 1.00 40.47 82 ARG A N 1
ATOM 649 C CA . ARG A 1 82 ? 1.246 15.771 7.711 1.00 40.47 82 ARG A CA 1
ATOM 650 C C . ARG A 1 82 ? 2.253 14.617 7.854 1.00 40.47 82 ARG A C 1
ATOM 652 O O . ARG A 1 82 ? 2.488 14.151 8.961 1.00 40.47 82 ARG A O 1
ATOM 659 N N . TYR A 1 83 ? 2.901 14.173 6.779 1.00 39.72 83 TYR A N 1
ATOM 660 C CA . TYR A 1 83 ? 4.071 13.288 6.911 1.00 39.72 83 TYR A CA 1
ATOM 661 C C . TYR A 1 83 ? 5.282 13.885 6.200 1.00 39.72 83 TYR A C 1
ATOM 663 O O . TYR A 1 83 ? 5.886 13.279 5.323 1.00 39.72 83 TYR A O 1
ATOM 671 N N . ALA A 1 84 ? 5.614 15.116 6.582 1.00 39.88 84 ALA A N 1
ATOM 672 C CA . ALA A 1 84 ? 6.915 15.711 6.344 1.00 39.88 84 ALA A CA 1
ATOM 673 C C . ALA A 1 84 ? 7.498 16.115 7.706 1.00 39.88 84 ALA A C 1
ATOM 675 O O . ALA A 1 84 ? 6.876 16.880 8.435 1.00 39.88 84 ALA A O 1
ATOM 676 N N . GLN A 1 85 ? 8.694 15.588 7.978 1.00 34.97 85 GLN A N 1
ATOM 677 C CA . GLN A 1 85 ? 9.676 16.029 8.975 1.00 34.97 85 GLN A CA 1
ATOM 678 C C . GLN A 1 85 ? 9.383 15.714 10.453 1.00 34.97 85 GLN A C 1
ATOM 680 O O . GLN A 1 85 ? 8.683 16.441 11.153 1.00 34.97 85 GLN A O 1
ATOM 685 N N . ALA A 1 86 ? 10.051 14.663 10.930 1.00 35.62 86 ALA A N 1
ATOM 686 C CA . ALA A 1 86 ? 10.792 14.700 12.187 1.00 35.62 86 ALA A CA 1
ATOM 687 C C . ALA A 1 86 ? 12.261 14.407 11.859 1.00 35.62 86 ALA A C 1
ATOM 689 O O . ALA A 1 86 ? 12.481 13.563 10.955 1.00 35.62 86 ALA A O 1
#

pLDDT: mean 72.07, std 22.65, range [34.97, 95.31]

InterPro domains:
  IPR061311 Bacteriophage P4, Ash protein, Icd-like domain [NF033153] (15-62)

Sequence (86 aa):
MACSHDTQTRPEKTYLWRFIALERSDLKSEPCRLSVEAATEREARRILAPYFILSLAARLPLQGIEKISTPSTIEKTSMEVRYAQA

Secondary structure (DSSP, 8-state):
--------------EEEEEEEEESS-TTPPPEEEEEEESSHHHHHHHHTTTEEEEEEEEEESTT----------S-----S--S--

Radius of gyration: 16.91 Å; chains: 1; bounding box: 55×27×35 Å